Protein AF-A0A1L8DAF8-F1 (afdb_monomer)

Sequence (90 aa):
TKLGCKSISVLLSLFTEETEARRRVLRGRRTMTRSYKRGLPIPAWAIIVAVAFANLLVGAILYAVMYRCILSKAASSQNSYTPAMTIDEP

Mean predicted aligned error: 15.34 Å

Solvent-accessible surface area (backbone atoms only — not comparable to full-atom values): 5633 Å² total; per-residue (Å²): 115,78,69,58,57,57,56,49,54,54,53,52,58,53,52,50,55,55,52,51,53,53,54,46,56,76,68,64,57,90,71,80,62,80,78,74,69,69,65,68,93,66,56,72,67,58,55,54,50,52,54,50,52,51,53,50,50,52,50,52,52,50,49,52,52,49,43,58,66,51,50,57,55,49,61,70,68,68,75,69,82,71,78,77,84,76,79,82,78,134

Foldseek 3Di:
DVVVVVVVVVVVVVVVLVVVVVVCVVVVPPDPDPVSPPPDPDDPVVVVVVVVVVVVVVVVVVVVVCCVPPVVVVVVVPPPPPPDDDPPDD

Organism: NCBI:txid330878

Nearest PDB structures (foldseek):
  7v2d-assembly1_b  TM=3.427E-01  e=3.715E+00  Sus scrofa

Radius of gyration: 27.84 Å; Cα contacts (8 Å, |Δi|>4): 7; chains: 1; bounding box: 79×30×69 Å

pLDDT: mean 71.47, std 13.19, range [46.44, 96.19]

Structure (mmCIF, N/CA/C/O backbone):
data_AF-A0A1L8DAF8-F1
#
_entry.id   AF-A0A1L8DAF8-F1
#
loop_
_atom_site.gro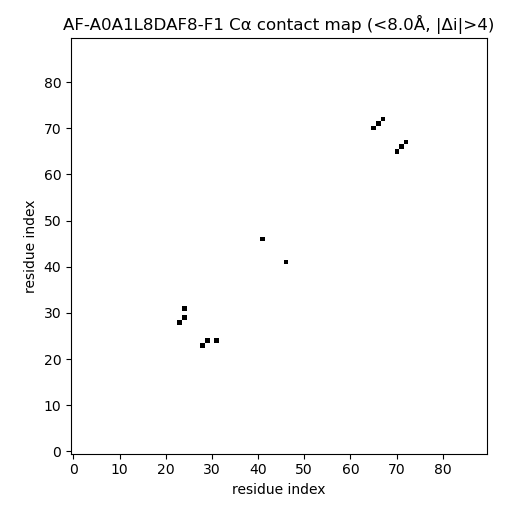up_PDB
_atom_site.id
_atom_site.type_symbol
_atom_site.label_atom_id
_atom_site.label_alt_id
_atom_site.label_comp_id
_atom_site.label_asym_id
_atom_site.label_entity_id
_atom_site.label_seq_id
_atom_site.pdbx_PDB_ins_code
_atom_site.Cartn_x
_atom_site.Cartn_y
_atom_site.Cartn_z
_atom_site.occupancy
_atom_site.B_iso_or_equiv
_atom_site.auth_seq_id
_atom_site.auth_comp_id
_atom_site.auth_asym_id
_atom_site.auth_atom_id
_atom_site.pdbx_PDB_model_num
ATOM 1 N N . THR A 1 1 ? -2.028 -17.831 -7.403 1.00 53.16 1 THR A N 1
ATOM 2 C CA . THR A 1 1 ? -2.987 -16.698 -7.409 1.00 53.16 1 THR A CA 1
ATOM 3 C C . THR A 1 1 ? -4.144 -16.843 -6.416 1.00 53.16 1 THR A C 1
ATOM 5 O O . THR A 1 1 ? -4.530 -15.835 -5.844 1.00 53.16 1 THR A O 1
ATOM 8 N N . LYS A 1 2 ? -4.667 -18.048 -6.110 1.00 46.44 2 LYS A N 1
ATOM 9 C CA . LYS A 1 2 ? -5.800 -18.220 -5.161 1.00 46.44 2 LYS A CA 1
ATOM 10 C C . LYS A 1 2 ? -5.535 -17.829 -3.694 1.00 46.44 2 LYS A C 1
ATOM 12 O O . LYS A 1 2 ? -6.488 -17.585 -2.960 1.00 46.44 2 LYS A O 1
ATOM 17 N N . LEU A 1 3 ? -4.272 -17.749 -3.270 1.00 51.66 3 LEU A N 1
ATOM 18 C CA . LEU A 1 3 ? -3.905 -17.353 -1.905 1.00 51.66 3 LEU A CA 1
ATOM 19 C C . LEU A 1 3 ? -4.025 -15.833 -1.683 1.00 51.66 3 LEU A C 1
ATOM 21 O O . LEU A 1 3 ? -4.448 -15.405 -0.617 1.00 51.66 3 LEU A O 1
ATOM 25 N N . GLY A 1 4 ? -3.749 -15.024 -2.713 1.00 57.44 4 GLY A N 1
ATOM 26 C CA . GLY A 1 4 ? -3.831 -13.561 -2.627 1.00 57.44 4 GLY A CA 1
ATOM 27 C C . GLY A 1 4 ? -5.265 -13.048 -2.480 1.00 57.44 4 GLY A C 1
ATOM 28 O O . GLY A 1 4 ? -5.526 -12.190 -1.643 1.00 57.44 4 GLY A O 1
ATOM 29 N N . CYS A 1 5 ? -6.220 -13.623 -3.220 1.00 54.72 5 CYS A N 1
ATOM 30 C CA . CYS A 1 5 ? -7.626 -13.204 -3.154 1.00 54.72 5 CYS A CA 1
ATOM 31 C C . CYS A 1 5 ? -8.257 -13.435 -1.773 1.00 54.72 5 CYS A C 1
ATOM 33 O O . CYS A 1 5 ? -9.050 -12.611 -1.327 1.00 54.72 5 CYS A O 1
ATOM 35 N N . LYS A 1 6 ? -7.881 -14.517 -1.074 1.00 58.31 6 LYS A N 1
ATOM 36 C CA . LYS A 1 6 ? -8.389 -14.799 0.277 1.00 58.31 6 LYS A CA 1
ATOM 37 C C . LYS A 1 6 ? -7.918 -13.746 1.283 1.00 58.31 6 LYS A C 1
ATOM 39 O O . LYS A 1 6 ? -8.730 -13.243 2.052 1.00 58.31 6 LYS A O 1
ATOM 44 N N . SER A 1 7 ? -6.642 -13.364 1.230 1.00 62.44 7 SER A N 1
ATOM 45 C CA . SER A 1 7 ? -6.084 -12.331 2.112 1.00 62.44 7 SER A CA 1
ATOM 46 C C . SER A 1 7 ? -6.692 -10.951 1.853 1.00 62.44 7 SER A C 1
ATOM 48 O O . SER A 1 7 ? -6.959 -10.214 2.797 1.00 62.44 7 SER A O 1
ATOM 50 N N . ILE A 1 8 ? -6.971 -10.621 0.588 1.00 69.56 8 ILE A N 1
ATOM 51 C CA . ILE A 1 8 ? -7.581 -9.342 0.198 1.00 69.56 8 ILE A CA 1
ATOM 52 C C . ILE A 1 8 ? -9.022 -9.230 0.716 1.00 69.56 8 ILE A C 1
ATOM 54 O O . ILE A 1 8 ? -9.383 -8.193 1.269 1.00 69.56 8 ILE A O 1
ATOM 58 N N . SER A 1 9 ? -9.831 -10.291 0.608 1.00 70.81 9 SER A N 1
ATOM 59 C CA . SER A 1 9 ? -11.200 -10.288 1.148 1.00 70.81 9 SER A CA 1
ATOM 60 C C . SER A 1 9 ? -11.235 -10.131 2.669 1.00 70.81 9 SER A C 1
ATOM 62 O O . SER A 1 9 ? -12.085 -9.407 3.184 1.00 70.81 9 SER A O 1
ATOM 64 N N . VAL A 1 10 ? -10.299 -10.759 3.390 1.00 71.31 10 VAL A N 1
ATOM 65 C CA . VAL A 1 10 ? -10.188 -10.612 4.852 1.00 71.31 10 VAL A CA 1
ATOM 66 C C . VAL A 1 10 ? -9.790 -9.184 5.229 1.00 71.31 10 VAL A C 1
ATOM 68 O O . VAL A 1 10 ? -10.390 -8.606 6.131 1.00 71.31 10 VAL A O 1
ATOM 71 N N . LEU A 1 11 ? -8.838 -8.585 4.505 1.00 66.94 11 LEU A N 1
ATOM 72 C CA . LEU A 1 11 ? -8.447 -7.188 4.710 1.00 66.94 11 LEU A CA 1
ATOM 73 C C . LEU A 1 11 ? -9.634 -6.234 4.497 1.00 66.94 11 LEU A C 1
ATOM 75 O O . LEU A 1 11 ? -9.894 -5.382 5.341 1.00 66.94 11 LEU A O 1
ATOM 79 N N . LEU A 1 12 ? -10.382 -6.399 3.399 1.00 67.19 12 LEU A N 1
ATOM 80 C CA . LEU A 1 12 ? -11.551 -5.566 3.088 1.00 67.19 12 LEU A CA 1
ATOM 81 C C . LEU A 1 12 ? -12.641 -5.669 4.158 1.00 67.19 12 LEU A C 1
ATOM 83 O O . LEU A 1 12 ? -13.177 -4.641 4.562 1.00 67.19 12 LEU A O 1
ATOM 87 N N . SER A 1 13 ? -12.923 -6.881 4.646 1.00 68.19 13 SER A N 1
ATOM 88 C CA . SER A 1 13 ? -13.920 -7.107 5.699 1.00 68.19 13 SER A CA 1
ATOM 89 C C . SER A 1 13 ? -13.542 -6.445 7.028 1.00 68.19 13 SER A C 1
ATOM 91 O O . SER A 1 13 ? -14.425 -6.044 7.779 1.00 68.19 13 SER A O 1
ATOM 93 N N . LEU A 1 14 ? -12.247 -6.320 7.334 1.00 66.88 14 LEU A N 1
ATOM 94 C CA . LEU A 1 14 ? -11.772 -5.632 8.540 1.00 66.88 14 LEU A CA 1
ATOM 95 C C . LEU A 1 14 ? -11.862 -4.106 8.395 1.00 66.88 14 LEU A C 1
ATOM 97 O O . LEU A 1 14 ? -12.233 -3.416 9.342 1.00 66.88 14 LEU A O 1
ATOM 101 N N . PHE A 1 15 ? -11.575 -3.571 7.205 1.00 66.62 15 PHE A N 1
ATOM 102 C CA . PHE A 1 15 ? -11.705 -2.137 6.938 1.00 66.62 15 PHE A CA 1
ATOM 103 C C . PHE A 1 15 ? -13.162 -1.660 6.929 1.00 66.62 15 PHE A C 1
ATOM 105 O O . PHE A 1 15 ? -13.438 -0.540 7.362 1.00 66.62 15 PHE A O 1
ATOM 112 N N . THR A 1 16 ? -14.108 -2.487 6.472 1.00 67.88 16 THR A N 1
ATOM 113 C CA . THR 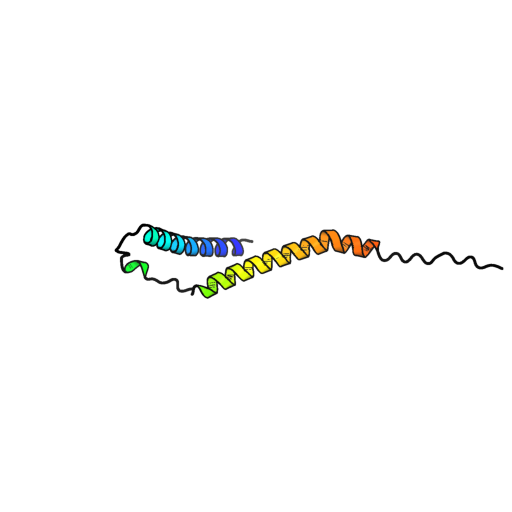A 1 16 ? -15.532 -2.122 6.451 1.00 67.88 16 THR A CA 1
ATOM 114 C C . THR A 1 16 ? -16.095 -1.896 7.853 1.00 67.88 16 THR A C 1
ATOM 116 O O . THR A 1 16 ? -16.763 -0.884 8.066 1.00 67.88 16 THR A O 1
ATOM 119 N N . GLU A 1 17 ? -15.7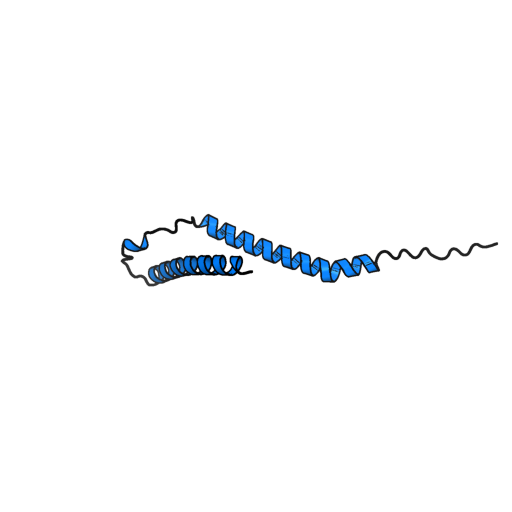42 -2.742 8.823 1.00 67.12 17 GLU A N 1
ATOM 120 C CA . GLU A 1 17 ? -16.178 -2.609 10.224 1.00 67.12 17 GLU A CA 1
ATOM 121 C C . GLU A 1 17 ? -15.693 -1.287 10.852 1.00 67.12 17 GLU A C 1
ATOM 123 O O . GLU A 1 17 ? -16.467 -0.545 11.464 1.00 67.12 17 GLU A O 1
ATOM 128 N N . GLU A 1 18 ? -14.426 -0.928 10.620 1.00 63.88 18 GLU A N 1
ATOM 129 C CA . GLU A 1 18 ? -13.829 0.325 11.102 1.00 63.88 18 GLU A CA 1
ATOM 130 C C . GLU A 1 18 ? -14.482 1.566 10.465 1.00 63.88 18 GLU A C 1
ATOM 132 O O . GLU A 1 18 ? -14.785 2.557 11.143 1.00 63.88 18 GLU A O 1
ATOM 137 N N . THR A 1 19 ? -14.770 1.521 9.156 1.00 65.94 19 THR A N 1
ATOM 138 C CA . THR A 1 19 ? -15.454 2.633 8.471 1.00 65.94 19 THR A CA 1
ATOM 139 C C . THR A 1 19 ? -16.887 2.816 8.958 1.00 65.94 19 THR A C 1
ATOM 141 O O . THR A 1 19 ? -17.359 3.951 9.087 1.00 65.94 19 THR A O 1
ATOM 144 N N . GLU A 1 20 ? -17.576 1.721 9.277 1.00 64.19 20 GLU A N 1
ATOM 14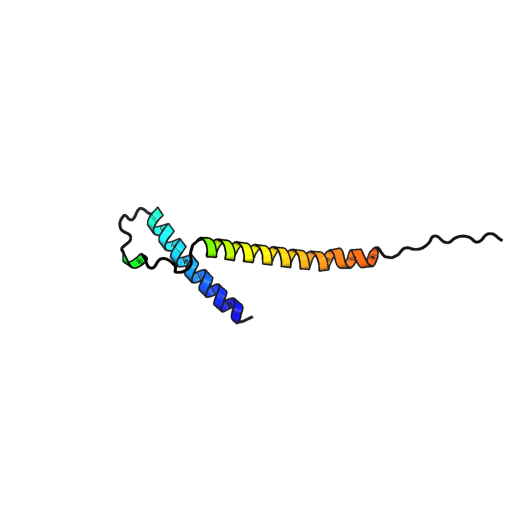5 C CA . GLU A 1 20 ? -18.945 1.749 9.766 1.00 64.19 20 GLU A CA 1
ATOM 146 C C . GLU A 1 20 ? -19.026 2.290 11.199 1.00 64.19 20 GLU A C 1
ATOM 148 O O . GLU A 1 20 ? -19.877 3.140 11.492 1.00 64.19 20 GLU A O 1
ATOM 153 N N . ALA A 1 21 ? -18.094 1.893 12.069 1.00 62.91 21 ALA A N 1
ATOM 154 C CA . ALA A 1 21 ? -17.957 2.450 13.410 1.00 62.91 21 ALA A CA 1
ATOM 155 C C . ALA A 1 21 ? -17.709 3.968 13.364 1.00 62.91 21 ALA A C 1
ATOM 157 O O . ALA A 1 21 ? -18.444 4.742 13.987 1.00 62.91 21 ALA A O 1
ATOM 158 N N . ARG A 1 22 ? -16.751 4.423 12.542 1.00 64.25 22 ARG A N 1
ATOM 159 C CA . ARG A 1 22 ? -16.436 5.852 12.377 1.00 64.25 22 ARG A CA 1
ATOM 160 C C . ARG A 1 22 ? -17.627 6.653 11.842 1.00 64.25 22 ARG A C 1
ATOM 162 O O . ARG A 1 22 ? -17.906 7.752 12.325 1.00 64.25 22 ARG A O 1
ATOM 169 N N . ARG A 1 23 ? -18.379 6.096 10.888 1.00 69.25 23 ARG A N 1
ATOM 170 C CA . ARG A 1 23 ? -19.577 6.731 10.307 1.00 69.25 23 ARG A CA 1
ATOM 171 C C . ARG A 1 23 ? -20.698 6.911 11.332 1.00 69.25 23 ARG A C 1
ATOM 173 O O . ARG A 1 23 ? -21.417 7.907 11.286 1.00 69.25 23 ARG A O 1
ATOM 180 N N . ARG A 1 24 ? -20.852 5.962 12.258 1.00 64.88 24 ARG A N 1
ATOM 181 C CA . ARG A 1 24 ? -21.863 6.013 13.326 1.00 64.88 24 ARG A CA 1
ATOM 182 C C . ARG A 1 24 ? -21.501 7.019 14.422 1.00 64.88 24 ARG A C 1
ATOM 184 O O . ARG A 1 24 ? -22.400 7.699 14.911 1.00 64.88 24 ARG A O 1
ATOM 191 N N . VAL A 1 25 ? -20.211 7.174 14.735 1.00 66.50 25 VAL A N 1
ATOM 192 C CA . VAL A 1 25 ? -19.700 8.208 15.658 1.00 66.50 25 VAL A CA 1
ATOM 193 C C . VAL A 1 25 ? -19.921 9.616 15.094 1.00 66.50 25 VAL A C 1
ATOM 195 O O . VAL A 1 25 ? -20.466 10.474 15.784 1.00 66.50 25 VAL A O 1
ATOM 198 N N . LEU A 1 26 ? -19.590 9.843 13.817 1.00 63.88 26 LEU A N 1
ATOM 199 C CA . LEU A 1 26 ? -19.754 11.149 13.156 1.00 63.88 26 LEU A CA 1
ATOM 200 C C . LEU A 1 26 ? -21.220 11.580 12.991 1.00 63.88 26 LEU A C 1
ATOM 202 O O . LEU A 1 26 ? -21.506 12.767 12.884 1.00 63.88 26 LEU A O 1
ATOM 206 N N . ARG A 1 27 ? -22.162 10.630 13.006 1.00 73.00 27 ARG A N 1
ATOM 207 C CA . ARG A 1 27 ? -23.610 10.899 12.981 1.00 73.00 27 ARG A CA 1
ATOM 208 C C . ARG A 1 27 ? -24.201 11.233 14.358 1.00 73.00 27 ARG A C 1
ATOM 210 O O . ARG A 1 27 ? -25.417 11.336 14.478 1.00 73.00 27 ARG A O 1
ATOM 217 N N . GLY A 1 28 ? -23.376 11.381 15.398 1.00 71.19 28 GLY A N 1
ATOM 218 C CA . GLY A 1 28 ? -23.812 11.877 16.708 1.00 71.19 28 GLY A CA 1
ATOM 219 C C . GLY A 1 28 ? -24.729 10.930 17.490 1.00 71.19 28 GLY A C 1
ATOM 220 O O . GLY A 1 28 ? -25.365 11.351 18.457 1.00 71.19 28 GLY A O 1
ATOM 221 N N . ARG A 1 29 ? -24.818 9.644 17.114 1.00 70.44 29 ARG A N 1
ATOM 222 C CA . ARG A 1 29 ? -25.622 8.660 17.856 1.00 70.44 29 ARG A CA 1
ATOM 223 C C . ARG A 1 29 ? -24.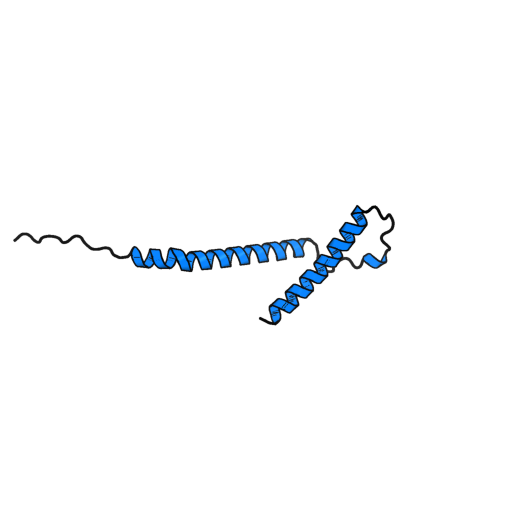948 8.398 19.210 1.00 70.44 29 ARG A C 1
ATOM 225 O O . ARG A 1 29 ? -23.964 7.670 19.293 1.00 70.44 29 ARG A O 1
ATOM 232 N N . ARG A 1 30 ? -25.493 9.008 20.268 1.00 59.16 30 ARG A N 1
ATOM 233 C CA . ARG A 1 30 ? -24.905 9.136 21.619 1.00 59.16 30 ARG A CA 1
ATOM 234 C C . ARG A 1 30 ? -24.713 7.824 22.400 1.00 59.16 30 ARG A C 1
ATOM 236 O O . ARG A 1 30 ? -24.186 7.854 23.505 1.00 59.16 30 ARG A O 1
ATOM 243 N N . THR A 1 31 ? -25.099 6.677 21.848 1.00 58.94 31 THR A N 1
ATOM 244 C CA . THR A 1 31 ? -24.963 5.367 22.499 1.00 58.94 31 THR A CA 1
ATOM 245 C C . THR A 1 31 ? -24.494 4.307 21.502 1.00 58.94 31 THR A C 1
ATOM 247 O O . THR A 1 31 ? -25.279 3.552 20.928 1.00 58.94 31 THR A O 1
ATOM 250 N N . MET A 1 32 ? -23.174 4.213 21.301 1.00 58.44 32 MET A N 1
ATOM 251 C CA . MET A 1 32 ? -22.590 2.970 20.791 1.00 58.44 32 MET A CA 1
ATOM 252 C C . MET A 1 32 ? -22.725 1.916 21.888 1.00 58.44 32 MET A C 1
ATOM 254 O O . MET A 1 32 ? -22.033 1.952 22.904 1.00 58.44 32 MET A O 1
ATOM 258 N N . THR A 1 33 ? -23.666 0.993 21.707 1.00 52.78 33 THR A N 1
ATOM 259 C CA . THR A 1 33 ? -23.883 -0.118 22.628 1.00 52.78 33 THR A CA 1
ATOM 260 C C . THR A 1 33 ? -22.600 -0.936 22.760 1.00 52.78 33 THR A C 1
ATOM 262 O O . THR A 1 33 ? -21.991 -1.324 21.764 1.00 52.78 33 THR A O 1
ATOM 265 N N . ARG A 1 34 ? -22.234 -1.215 24.012 1.00 53.62 34 ARG A N 1
ATOM 266 C CA . ARG A 1 34 ? -21.061 -1.938 24.543 1.00 53.62 34 ARG A CA 1
ATOM 267 C C . ARG A 1 34 ? -20.577 -3.176 23.755 1.00 53.62 34 ARG A C 1
ATOM 269 O O . ARG A 1 34 ? -19.436 -3.582 23.932 1.00 53.62 34 ARG A O 1
ATOM 276 N N . SER A 1 35 ? -21.399 -3.749 22.876 1.00 53.12 35 SER A N 1
ATOM 277 C CA . SER A 1 35 ? -21.079 -4.900 22.020 1.00 53.12 35 SER A CA 1
ATOM 278 C C . SER A 1 35 ? -20.068 -4.599 20.894 1.00 53.12 35 SER A C 1
ATOM 280 O O . SER A 1 35 ? -19.315 -5.492 20.523 1.00 53.12 35 SER A O 1
ATOM 282 N N . TYR A 1 36 ? -19.937 -3.345 20.432 1.00 51.72 36 TYR A N 1
ATOM 283 C CA . TYR A 1 36 ? -18.920 -2.960 19.426 1.00 51.72 36 TYR A CA 1
ATOM 284 C C . TYR A 1 36 ? -17.480 -2.934 19.969 1.00 51.72 36 TYR A C 1
ATOM 286 O O . TYR A 1 36 ? -16.537 -2.702 19.223 1.00 51.72 36 TYR A O 1
ATOM 294 N N . LYS A 1 37 ? -17.277 -3.183 21.268 1.00 50.84 37 LYS A N 1
ATOM 295 C CA . LYS A 1 37 ? -15.954 -3.226 21.905 1.00 50.84 37 LYS A CA 1
ATOM 296 C C . LYS A 1 37 ? -15.254 -4.586 21.786 1.00 50.84 37 LYS A C 1
ATOM 298 O O . LYS A 1 37 ? -14.487 -4.946 22.674 1.00 50.84 37 LYS A O 1
ATOM 303 N N . ARG A 1 38 ? -15.435 -5.341 20.701 1.00 58.06 38 ARG A N 1
ATOM 304 C CA . ARG A 1 38 ? -14.319 -6.192 20.264 1.00 58.06 38 ARG A CA 1
ATOM 305 C C . ARG A 1 38 ? -13.406 -5.284 19.464 1.00 58.06 38 ARG A C 1
ATOM 307 O O . ARG A 1 38 ? -13.533 -5.198 18.252 1.00 58.06 38 ARG A O 1
ATOM 314 N N . GLY A 1 39 ? -12.570 -4.530 20.185 1.00 60.91 39 GLY A N 1
ATOM 315 C CA . GLY A 1 39 ? -11.502 -3.770 19.549 1.00 60.91 39 GLY A CA 1
ATOM 316 C C . GLY A 1 39 ? -10.767 -4.718 18.615 1.00 60.91 39 GLY A C 1
ATOM 317 O O . GLY A 1 39 ? -10.511 -5.863 19.004 1.00 60.91 39 GLY A O 1
ATOM 318 N N . LEU A 1 40 ? -10.537 -4.278 17.377 1.00 63.47 40 LEU A N 1
ATOM 319 C CA . LEU A 1 40 ? -9.793 -5.062 16.406 1.00 63.47 40 LEU A CA 1
ATOM 320 C C . LEU A 1 40 ? -8.559 -5.643 17.115 1.00 63.47 40 LEU A C 1
ATOM 322 O O . LEU A 1 40 ? -7.821 -4.890 17.755 1.00 63.47 40 LEU A O 1
ATOM 326 N N . PRO A 1 41 ? -8.318 -6.965 17.037 1.00 70.94 41 PRO A N 1
ATOM 327 C CA . PRO A 1 41 ? -7.138 -7.561 17.664 1.00 70.94 41 PRO A CA 1
ATOM 328 C C . PRO A 1 41 ? -5.841 -7.010 17.050 1.00 70.94 41 PRO A C 1
ATOM 330 O O . PRO A 1 41 ? -4.753 -7.218 17.578 1.00 70.94 41 PRO A O 1
ATOM 333 N N . ILE A 1 42 ? -5.968 -6.310 15.921 1.00 71.88 42 ILE A N 1
ATOM 334 C CA . ILE A 1 42 ? -4.894 -5.692 15.174 1.00 71.88 42 ILE A CA 1
ATOM 335 C C . ILE A 1 42 ? -4.789 -4.223 15.612 1.00 71.88 42 ILE A C 1
ATOM 337 O O . ILE A 1 42 ? -5.732 -3.455 15.408 1.00 71.88 42 ILE A O 1
ATOM 341 N N . PRO A 1 43 ? -3.657 -3.802 16.193 1.00 79.44 43 PRO A N 1
ATOM 342 C CA . PRO A 1 43 ? -3.456 -2.414 16.579 1.00 79.44 43 PRO A CA 1
ATOM 343 C C . PRO A 1 43 ? -3.364 -1.502 15.344 1.00 79.44 43 PRO A C 1
ATOM 345 O O . PRO A 1 43 ? -2.875 -1.905 14.288 1.00 79.44 43 PRO A O 1
ATOM 348 N N . ALA A 1 44 ? -3.775 -0.238 15.487 1.00 73.69 44 ALA A N 1
ATOM 349 C CA . ALA A 1 44 ? -3.838 0.721 14.377 1.00 73.69 44 ALA A CA 1
ATOM 350 C C . ALA A 1 44 ? -2.493 0.922 13.649 1.00 73.69 44 ALA A C 1
ATOM 352 O O . ALA A 1 44 ? -2.465 1.109 12.433 1.00 73.69 44 ALA A O 1
ATOM 353 N N . TRP A 1 45 ? -1.368 0.824 14.365 1.00 79.75 45 TRP A N 1
ATOM 354 C CA . TRP A 1 45 ? -0.036 0.934 13.764 1.00 79.75 45 TRP A CA 1
ATOM 355 C C . TRP A 1 45 ? 0.252 -0.194 12.762 1.00 79.75 45 TRP A C 1
ATOM 357 O O . TRP A 1 45 ? 0.886 0.049 11.739 1.00 79.75 45 TRP A O 1
ATOM 367 N N . ALA A 1 46 ? -0.256 -1.408 12.997 1.00 80.06 46 ALA A N 1
ATOM 368 C CA . ALA A 1 46 ? -0.008 -2.553 12.123 1.00 80.06 46 ALA A CA 1
ATOM 369 C C . ALA A 1 46 ? -0.714 -2.399 10.768 1.00 80.06 46 ALA A C 1
ATOM 371 O O . ALA A 1 46 ? -0.179 -2.793 9.734 1.00 80.06 46 ALA A O 1
ATOM 372 N N . ILE A 1 47 ? -1.883 -1.755 10.760 1.00 80.44 47 ILE A N 1
ATOM 373 C CA . ILE A 1 47 ? -2.617 -1.416 9.537 1.00 80.44 47 ILE A CA 1
ATOM 374 C C . ILE A 1 47 ? -1.819 -0.413 8.698 1.00 80.44 47 ILE A C 1
ATOM 376 O O . ILE A 1 47 ? -1.657 -0.602 7.493 1.00 80.44 47 ILE A O 1
ATOM 380 N N . ILE A 1 48 ? -1.282 0.632 9.335 1.00 82.38 48 ILE A N 1
ATOM 381 C CA . ILE A 1 48 ? -0.473 1.657 8.661 1.00 82.38 48 ILE A CA 1
ATOM 382 C C . ILE A 1 48 ? 0.787 1.027 8.058 1.00 82.38 48 ILE A C 1
ATOM 384 O O . ILE A 1 48 ? 1.104 1.287 6.899 1.00 82.38 48 ILE A O 1
ATOM 388 N N . VAL A 1 49 ? 1.465 0.149 8.805 1.00 87.25 49 VAL A N 1
ATOM 389 C CA . VAL A 1 49 ? 2.643 -0.585 8.318 1.00 87.25 49 VAL A CA 1
ATOM 390 C C . VAL A 1 49 ? 2.288 -1.474 7.127 1.00 87.25 49 VAL A C 1
ATOM 392 O O . VAL A 1 49 ? 3.004 -1.457 6.129 1.00 87.25 49 VAL A O 1
ATOM 395 N N . ALA A 1 50 ? 1.169 -2.201 7.177 1.00 84.88 50 ALA A N 1
ATOM 396 C CA . ALA A 1 50 ? 0.728 -3.043 6.066 1.00 84.88 50 ALA A CA 1
ATOM 397 C C . ALA A 1 50 ? 0.449 -2.226 4.791 1.00 84.88 50 ALA A C 1
ATOM 399 O O . ALA A 1 50 ? 0.866 -2.614 3.699 1.00 84.88 50 ALA A O 1
ATOM 400 N N . VAL A 1 51 ? -0.203 -1.066 4.925 1.00 87.38 51 VAL A N 1
ATOM 401 C CA . VAL A 1 51 ? -0.466 -0.151 3.800 1.00 87.38 51 VAL A CA 1
ATOM 402 C C . VAL A 1 51 ? 0.831 0.459 3.261 1.00 87.38 51 VAL A C 1
ATOM 404 O O . VAL A 1 51 ? 1.002 0.555 2.044 1.00 87.38 51 VAL A O 1
ATOM 407 N N . ALA A 1 52 ? 1.765 0.839 4.133 1.00 89.00 52 ALA A N 1
ATOM 408 C CA . ALA A 1 52 ? 3.073 1.345 3.726 1.00 89.00 52 ALA A CA 1
ATOM 409 C C . ALA A 1 52 ? 3.858 0.287 2.935 1.00 89.00 52 ALA A C 1
ATOM 411 O O . ALA A 1 52 ? 4.400 0.583 1.871 1.00 89.00 52 ALA A O 1
ATOM 412 N N . PHE A 1 53 ? 3.846 -0.965 3.400 1.00 93.75 53 PHE A N 1
ATOM 413 C CA . PHE A 1 53 ? 4.516 -2.077 2.728 1.00 93.75 53 PHE A CA 1
ATOM 414 C C . PHE A 1 53 ? 3.905 -2.378 1.356 1.00 93.75 53 PHE A C 1
ATOM 416 O O . PHE A 1 53 ? 4.628 -2.619 0.391 1.00 93.75 53 PHE A O 1
ATOM 423 N N . ALA A 1 54 ? 2.575 -2.311 1.246 1.00 91.06 54 ALA A N 1
ATOM 424 C CA . ALA A 1 54 ? 1.880 -2.475 -0.026 1.00 91.06 54 ALA A CA 1
ATOM 425 C C . ALA A 1 54 ? 2.278 -1.385 -1.035 1.00 91.06 54 ALA A C 1
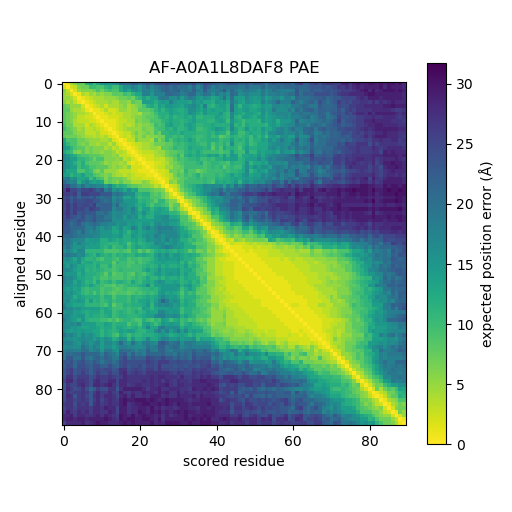ATOM 427 O O . ALA A 1 54 ? 2.582 -1.698 -2.184 1.00 91.06 54 ALA A O 1
ATOM 428 N N . ASN A 1 55 ? 2.348 -0.120 -0.603 1.00 93.12 55 ASN A N 1
ATOM 429 C CA . ASN A 1 55 ? 2.789 0.983 -1.462 1.00 93.12 55 ASN A CA 1
ATOM 430 C C . ASN A 1 55 ? 4.259 0.843 -1.881 1.00 93.12 55 ASN A C 1
ATOM 432 O O . ASN A 1 55 ? 4.586 1.087 -3.042 1.00 93.12 55 ASN A O 1
ATOM 436 N N . LEU A 1 56 ? 5.130 0.393 -0.973 1.00 94.69 56 LEU A N 1
ATOM 437 C CA . LEU A 1 56 ? 6.535 0.131 -1.286 1.00 94.69 56 LEU A CA 1
ATOM 438 C C . LEU A 1 56 ? 6.675 -0.965 -2.351 1.00 94.69 56 LEU A C 1
ATOM 440 O O . LEU A 1 56 ? 7.432 -0.808 -3.306 1.00 94.69 56 LEU A O 1
ATOM 444 N N . LEU A 1 57 ? 5.905 -2.050 -2.221 1.00 96.19 57 LEU A N 1
ATOM 445 C CA . LEU A 1 57 ? 5.871 -3.139 -3.199 1.00 96.19 57 LEU A CA 1
ATOM 446 C C . LEU A 1 57 ? 5.402 -2.658 -4.573 1.00 96.19 57 LEU A C 1
ATOM 448 O O . LEU A 1 57 ? 6.025 -2.986 -5.580 1.00 96.19 57 LEU A O 1
ATOM 452 N N . VAL A 1 58 ? 4.337 -1.856 -4.620 1.00 95.62 58 VAL A N 1
ATOM 453 C CA . VAL A 1 58 ? 3.836 -1.276 -5.874 1.00 95.62 58 VAL A CA 1
ATOM 454 C C . VAL A 1 58 ? 4.901 -0.389 -6.525 1.00 95.62 58 VAL A C 1
ATOM 456 O O . VAL A 1 58 ? 5.151 -0.526 -7.721 1.00 95.62 58 VAL A O 1
ATOM 459 N N . GLY A 1 59 ? 5.581 0.460 -5.748 1.00 95.25 59 GLY A N 1
ATOM 460 C CA . GLY A 1 59 ? 6.680 1.294 -6.242 1.00 95.25 59 GLY A CA 1
ATOM 461 C C . GLY A 1 59 ? 7.868 0.478 -6.761 1.00 95.25 59 GLY A C 1
ATOM 462 O O . GLY A 1 59 ? 8.394 0.769 -7.834 1.00 95.25 59 GLY A O 1
ATOM 463 N N . ALA A 1 60 ? 8.253 -0.586 -6.053 1.00 95.50 60 ALA A N 1
ATOM 464 C CA . ALA A 1 60 ? 9.335 -1.477 -6.465 1.00 95.50 60 ALA A CA 1
ATOM 465 C C . ALA A 1 60 ? 9.014 -2.210 -7.778 1.00 95.50 60 ALA A C 1
ATOM 467 O O . ALA A 1 60 ? 9.859 -2.288 -8.671 1.00 95.50 60 ALA A O 1
ATOM 468 N N . ILE A 1 61 ? 7.781 -2.704 -7.925 1.00 95.50 61 ILE A N 1
ATOM 469 C CA . ILE A 1 61 ? 7.317 -3.346 -9.162 1.00 95.50 61 ILE A CA 1
ATOM 470 C C . ILE A 1 61 ? 7.327 -2.338 -10.313 1.00 95.50 61 ILE A C 1
ATOM 472 O O . ILE A 1 61 ? 7.842 -2.643 -11.388 1.00 95.50 61 ILE A O 1
ATOM 476 N N . LEU A 1 62 ? 6.808 -1.129 -10.086 1.00 95.06 62 LEU A N 1
ATOM 477 C CA . LEU A 1 62 ? 6.795 -0.070 -11.092 1.00 95.06 62 LEU A CA 1
ATOM 478 C C . LEU A 1 62 ? 8.214 0.283 -11.560 1.00 95.06 62 LEU A C 1
A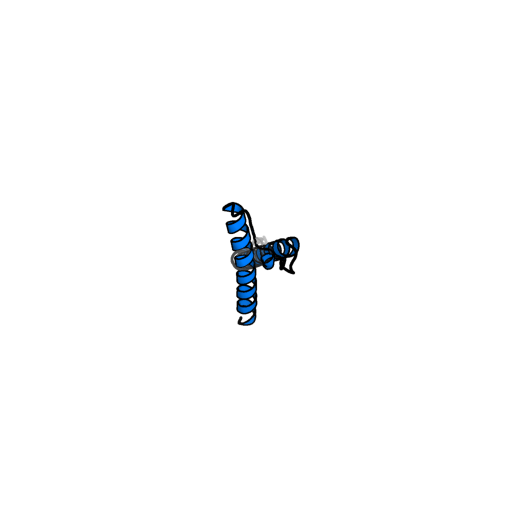TOM 480 O O . LEU A 1 62 ? 8.461 0.386 -12.762 1.00 95.06 62 LEU A O 1
ATOM 484 N N . TYR A 1 63 ? 9.159 0.396 -10.624 1.00 93.19 63 TYR A N 1
ATOM 485 C CA . TYR A 1 63 ? 10.565 0.636 -10.937 1.00 93.19 63 TYR A CA 1
ATOM 486 C C . TYR A 1 63 ? 11.172 -0.504 -11.760 1.00 93.19 63 TYR A C 1
ATOM 488 O O . TYR A 1 63 ? 11.827 -0.246 -12.767 1.00 93.19 63 TYR A O 1
ATOM 496 N N . ALA A 1 64 ? 10.923 -1.762 -11.386 1.00 93.38 64 ALA A N 1
ATOM 497 C CA . ALA A 1 64 ? 11.439 -2.919 -12.113 1.00 93.38 64 ALA A CA 1
ATOM 498 C C . ALA A 1 64 ? 10.927 -2.970 -13.562 1.00 93.38 64 ALA A C 1
ATOM 500 O O . ALA A 1 64 ? 11.699 -3.245 -14.484 1.00 93.38 64 ALA A O 1
ATOM 501 N N . VAL A 1 65 ? 9.646 -2.651 -13.780 1.00 93.19 65 VAL A N 1
ATOM 502 C CA . VAL A 1 65 ? 9.059 -2.547 -15.125 1.00 93.19 65 VAL A CA 1
ATOM 503 C C . VAL A 1 65 ? 9.739 -1.434 -15.920 1.00 93.19 65 VAL A C 1
ATOM 505 O O . VAL A 1 65 ? 10.185 -1.667 -17.043 1.00 93.19 65 VAL A O 1
ATOM 508 N N . MET A 1 66 ? 9.889 -0.246 -15.333 1.00 90.38 66 MET A N 1
ATOM 509 C CA . MET A 1 66 ? 10.537 0.885 -15.998 1.00 90.38 66 MET A CA 1
ATOM 510 C C . MET A 1 66 ? 12.005 0.587 -16.342 1.00 90.38 66 MET A C 1
ATOM 512 O O . MET A 1 66 ? 12.442 0.832 -17.467 1.00 90.38 66 MET A O 1
ATOM 516 N N . TYR A 1 67 ? 12.750 -0.007 -15.406 1.00 88.19 67 TYR A N 1
ATOM 517 C CA . TYR A 1 67 ? 14.129 -0.449 -15.605 1.00 88.19 67 TYR A CA 1
ATOM 518 C C . TYR A 1 67 ? 14.229 -1.443 -16.766 1.00 88.19 67 TYR A C 1
ATOM 520 O O . TYR A 1 67 ? 15.093 -1.316 -17.638 1.00 88.19 67 TYR A O 1
ATOM 528 N N . ARG A 1 68 ? 13.304 -2.408 -16.823 1.00 85.31 68 ARG A N 1
ATOM 529 C CA . ARG A 1 68 ? 13.286 -3.422 -17.876 1.00 85.31 68 ARG A CA 1
ATOM 530 C C . ARG A 1 68 ? 12.923 -2.848 -19.245 1.00 85.31 68 ARG A C 1
ATOM 532 O O . ARG A 1 68 ? 13.515 -3.270 -20.233 1.00 85.31 68 ARG A O 1
ATOM 539 N N . CYS A 1 69 ? 11.982 -1.909 -19.316 1.00 84.81 69 CYS A N 1
ATOM 540 C CA . CYS A 1 69 ? 11.529 -1.327 -20.580 1.00 84.81 69 CYS A CA 1
ATOM 541 C C . CYS A 1 69 ? 12.511 -0.299 -21.152 1.00 84.81 69 CYS A C 1
ATOM 543 O O . CYS A 1 69 ? 12.766 -0.307 -22.354 1.00 84.81 69 CYS A O 1
ATOM 545 N N . ILE A 1 70 ? 13.045 0.586 -20.309 1.00 79.25 70 ILE A N 1
ATOM 546 C CA . ILE A 1 70 ? 13.810 1.757 -20.758 1.00 79.25 70 ILE A CA 1
ATOM 547 C C . ILE A 1 70 ? 15.308 1.482 -20.649 1.00 79.25 70 ILE A C 1
ATOM 549 O O . ILE A 1 70 ? 16.050 1.574 -21.629 1.00 79.25 70 ILE A O 1
ATOM 553 N N . LEU A 1 71 ? 15.763 1.099 -19.457 1.00 72.31 71 LEU A N 1
ATOM 554 C CA . LEU A 1 71 ? 17.189 1.058 -19.151 1.00 72.31 71 LEU A CA 1
ATOM 555 C C . LEU A 1 71 ? 17.884 -0.159 -19.767 1.00 72.31 71 LEU A C 1
ATOM 557 O O . LEU A 1 71 ? 19.008 -0.049 -20.251 1.00 72.31 71 LEU A O 1
ATOM 561 N N . SER A 1 72 ? 17.192 -1.299 -19.860 1.00 67.44 72 SER A N 1
ATOM 562 C CA . SER A 1 72 ? 17.750 -2.488 -20.514 1.00 67.44 72 SER A CA 1
ATOM 563 C C . SER A 1 72 ? 17.965 -2.310 -22.025 1.00 67.44 72 SER A C 1
ATOM 565 O O . SER A 1 72 ? 18.806 -3.010 -22.591 1.00 67.44 72 SER A O 1
ATOM 567 N N . LYS A 1 73 ? 17.221 -1.415 -22.693 1.00 65.88 73 LYS A N 1
ATOM 568 C CA . LYS A 1 73 ? 17.424 -1.106 -24.122 1.00 65.88 73 LYS A CA 1
ATOM 569 C C . LYS A 1 73 ? 18.490 -0.029 -24.335 1.00 65.88 73 LYS A C 1
ATOM 571 O O . LYS A 1 73 ? 19.243 -0.107 -25.297 1.00 65.88 73 LYS A O 1
ATOM 576 N N . ALA A 1 74 ? 18.602 0.932 -23.418 1.00 62.78 74 ALA A N 1
ATOM 577 C CA . ALA A 1 74 ? 19.660 1.941 -23.457 1.00 62.78 74 ALA A CA 1
ATOM 578 C C . ALA A 1 74 ? 21.056 1.337 -23.201 1.00 62.78 74 ALA A C 1
ATOM 580 O O . ALA A 1 74 ? 21.994 1.625 -23.938 1.00 62.78 74 ALA A O 1
ATOM 581 N N . ALA A 1 75 ? 21.185 0.430 -22.225 1.00 60.03 75 ALA A N 1
ATOM 582 C CA . ALA A 1 75 ? 22.462 -0.213 -21.894 1.00 60.03 75 ALA A CA 1
ATOM 583 C C . ALA A 1 75 ? 23.031 -1.075 -23.038 1.00 60.03 75 ALA A C 1
ATOM 585 O O . ALA A 1 75 ? 24.244 -1.203 -23.176 1.00 60.03 75 ALA A O 1
ATOM 586 N N . SER A 1 76 ? 22.167 -1.645 -23.883 1.00 59.19 76 SER A N 1
ATOM 587 C CA . SER A 1 76 ? 22.584 -2.412 -25.065 1.00 59.19 76 SER A CA 1
ATOM 588 C C . SER A 1 76 ? 22.997 -1.520 -26.243 1.00 59.19 76 SER A C 1
ATOM 590 O O . SER A 1 76 ? 23.794 -1.949 -27.068 1.00 59.19 76 SER A O 1
ATOM 592 N N . SER A 1 77 ? 22.510 -0.276 -26.303 1.00 60.91 77 SER A N 1
ATOM 593 C CA . SER A 1 77 ? 22.844 0.701 -27.350 1.00 60.91 77 SER A CA 1
ATOM 594 C C . SER A 1 77 ? 24.105 1.524 -27.06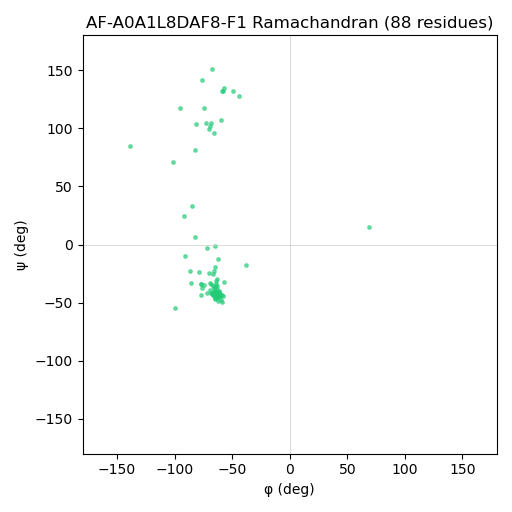0 1.00 60.91 77 SER A C 1
ATOM 596 O O . SER A 1 77 ? 24.673 2.083 -27.992 1.00 60.91 77 SER A O 1
ATOM 598 N N . GLN A 1 78 ? 24.522 1.659 -25.797 1.00 58.69 78 GLN A N 1
ATOM 599 C CA . GLN A 1 78 ? 25.641 2.534 -25.412 1.00 58.69 78 GLN A CA 1
ATOM 600 C C . GL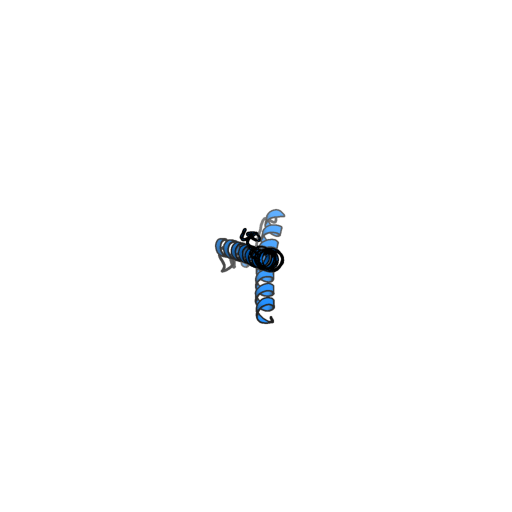N A 1 78 ? 27.015 1.850 -25.398 1.00 58.69 78 GLN A C 1
ATOM 602 O O . GLN A 1 78 ? 28.022 2.542 -25.294 1.00 58.69 78 GLN A O 1
ATOM 607 N N . ASN A 1 79 ? 27.092 0.521 -25.529 1.00 58.38 79 ASN A N 1
ATOM 608 C CA . ASN A 1 79 ? 28.361 -0.212 -25.434 1.00 58.38 79 ASN A CA 1
ATOM 609 C C . ASN A 1 79 ? 29.068 -0.415 -26.789 1.00 58.38 79 ASN A C 1
ATOM 611 O O . ASN A 1 79 ? 29.828 -1.362 -26.975 1.00 58.38 79 ASN A O 1
ATOM 615 N N . SER A 1 80 ? 28.795 0.456 -27.758 1.00 62.72 80 SER A N 1
ATOM 616 C CA . SER A 1 80 ? 29.473 0.472 -29.053 1.00 62.72 80 SER A CA 1
ATOM 617 C C . SER A 1 80 ? 30.511 1.587 -29.049 1.00 62.72 80 SER A C 1
ATOM 619 O O . SER A 1 80 ? 30.341 2.613 -29.701 1.00 62.72 80 SER A O 1
ATOM 621 N N . TYR A 1 81 ? 31.590 1.398 -28.283 1.00 62.72 81 TYR A N 1
ATOM 622 C CA . TYR A 1 81 ? 32.817 2.148 -28.528 1.00 62.72 81 TYR A CA 1
ATOM 623 C C . TYR A 1 81 ? 33.340 1.696 -29.894 1.00 62.72 81 TYR A C 1
ATOM 625 O O . TYR A 1 81 ? 33.954 0.639 -30.012 1.00 62.72 81 TYR A O 1
ATOM 633 N N . THR A 1 82 ? 33.014 2.441 -30.947 1.00 65.31 82 THR A N 1
ATOM 634 C CA . THR A 1 82 ? 33.670 2.298 -32.245 1.00 65.31 82 THR A CA 1
ATOM 635 C C . THR A 1 82 ? 34.980 3.075 -32.158 1.00 65.31 82 THR A C 1
ATOM 637 O O . THR A 1 82 ? 34.924 4.310 -32.162 1.00 65.31 82 THR A O 1
ATOM 640 N N . PRO A 1 83 ? 36.145 2.413 -32.017 1.00 71.88 83 PRO A N 1
ATOM 641 C CA . PRO A 1 83 ? 37.414 3.122 -32.076 1.00 71.88 83 PRO A CA 1
ATOM 642 C C . PRO A 1 83 ? 37.498 3.853 -33.418 1.00 71.88 83 PRO A C 1
ATOM 644 O O . PRO A 1 83 ? 37.130 3.301 -34.459 1.00 71.88 83 PRO A O 1
ATOM 647 N N . ALA A 1 84 ? 37.925 5.116 -33.384 1.00 72.69 84 ALA A N 1
ATOM 648 C CA . ALA A 1 84 ? 38.132 5.891 -34.598 1.00 72.69 84 ALA A CA 1
ATOM 649 C C . ALA A 1 84 ? 39.170 5.168 -35.466 1.00 72.69 84 ALA A C 1
ATOM 651 O O . ALA A 1 84 ? 40.206 4.752 -34.949 1.00 72.69 84 ALA A O 1
ATOM 652 N N . MET A 1 85 ? 38.879 4.994 -36.760 1.00 72.38 85 MET A N 1
ATOM 653 C CA . MET A 1 85 ? 39.832 4.410 -37.705 1.00 72.38 85 MET A CA 1
ATOM 654 C C . MET A 1 85 ? 41.086 5.287 -37.721 1.00 72.38 85 MET A C 1
ATOM 656 O O . MET A 1 85 ? 41.045 6.412 -38.220 1.00 72.38 85 MET A O 1
ATOM 660 N N . THR A 1 86 ? 42.177 4.799 -37.134 1.00 76.12 86 THR A N 1
ATOM 661 C CA . THR A 1 86 ? 43.493 5.407 -37.296 1.00 76.12 86 THR A CA 1
ATOM 662 C C . THR A 1 86 ? 43.971 5.053 -38.692 1.00 76.12 86 THR A C 1
ATOM 664 O O . THR A 1 86 ? 44.064 3.882 -39.053 1.00 76.12 86 THR A O 1
ATOM 667 N N . ILE A 1 87 ? 44.175 6.080 -39.510 1.00 72.81 87 ILE A N 1
ATOM 668 C CA . ILE A 1 87 ? 44.833 5.937 -40.800 1.00 72.81 87 ILE A CA 1
ATOM 669 C C . ILE A 1 87 ? 46.303 5.705 -40.454 1.00 72.81 87 ILE A C 1
ATOM 671 O O . ILE A 1 87 ? 46.975 6.625 -39.994 1.00 72.81 87 ILE A O 1
ATOM 675 N N . ASP A 1 88 ? 46.762 4.463 -40.576 1.00 69.25 88 ASP A N 1
ATOM 676 C CA . ASP A 1 88 ? 48.183 4.148 -40.475 1.00 69.25 88 ASP A CA 1
ATOM 677 C C . ASP A 1 88 ? 48.856 4.720 -41.732 1.00 69.25 88 ASP A C 1
ATOM 679 O O . ASP A 1 88 ? 48.725 4.180 -42.833 1.00 69.25 88 ASP A O 1
ATOM 683 N N . GLU A 1 89 ? 49.471 5.892 -41.582 1.00 65.31 89 GLU A N 1
ATOM 684 C CA . GLU A 1 89 ? 50.213 6.575 -42.645 1.00 65.31 89 GLU A CA 1
ATOM 685 C C . GLU A 1 89 ? 51.589 5.889 -42.837 1.00 65.31 89 GLU A C 1
ATOM 687 O O . GLU A 1 89 ? 52.159 5.424 -41.845 1.00 65.31 89 GLU A O 1
ATOM 692 N N . PRO A 1 90 ? 52.079 5.742 -44.088 1.00 67.38 90 PRO A N 1
ATOM 693 C CA . PRO A 1 90 ? 53.058 4.721 -44.486 1.00 67.38 90 PRO A CA 1
ATOM 694 C C . PRO A 1 90 ? 54.497 4.947 -44.006 1.00 67.38 90 PRO A C 1
ATOM 696 O O . PRO A 1 90 ? 54.908 6.116 -43.825 1.00 67.38 90 PRO A O 1
#

Secondary structure (DSSP, 8-state):
-HHHHHHHHHHHHHHHHHHHHHHHHHTT-S---GGG----SS-HHHHHHHHHHHHHHHHHHHHHHHIIIIIHHHHHHS------------